Protein AF-A0A2E4NFS8-F1 (afdb_monomer_lite)

Foldseek 3Di:
DVVCVVVVLDDDDDPVRLVVVLVVQLVVCVVVVWDKDWDQPVCQPDVPAAFPDKDKDKDAQWDKDLPRQDCPDQDDPVGGGRDIDIDRHGMGITMITIHDPVCSSVRSVVD

Sequence (111 aa):
MREGESFGFFTIASKCERLASLDQILEDSRKNGSVLVFGYESLMRNVTMHKTGKRLGRVFRVHRCYCISSPIGRSMSEKLGLTLRLDQCGSVTGITLHLDRKSEEEELSIL

Secondary structure (DSSP, 8-state):
-HHHHHTTS-PPPPHHHHHHHHHHHHHHHHHHS--EEEE-SGGGT---S-EEEEEEEEEES-EEEEEEEESSSS-BTTBPEEEEEEESSSEEEEEEEEEPTTTHHHHHHT-

pLDDT: mean 70.51, std 11.93, range [43.66, 85.12]

Structure (mmCIF, N/CA/C/O backbone):
data_AF-A0A2E4NFS8-F1
#
_entry.id   AF-A0A2E4NFS8-F1
#
loop_
_atom_site.group_PDB
_atom_site.id
_atom_site.type_symbol
_atom_site.label_atom_id
_atom_site.label_alt_id
_atom_site.label_comp_id
_atom_site.label_asym_id
_atom_site.label_entity_id
_atom_site.label_seq_id
_atom_site.pdbx_PDB_ins_code
_atom_site.Cartn_x
_atom_site.Cartn_y
_atom_site.Cartn_z
_atom_site.occupancy
_atom_site.B_iso_or_equiv
_atom_site.auth_seq_id
_atom_site.auth_comp_id
_atom_site.auth_asym_id
_atom_site.auth_atom_id
_atom_site.pdbx_PDB_model_num
ATOM 1 N N . MET A 1 1 ? 20.946 1.914 -2.824 1.00 52.12 1 MET A N 1
ATOM 2 C CA . MET A 1 1 ? 19.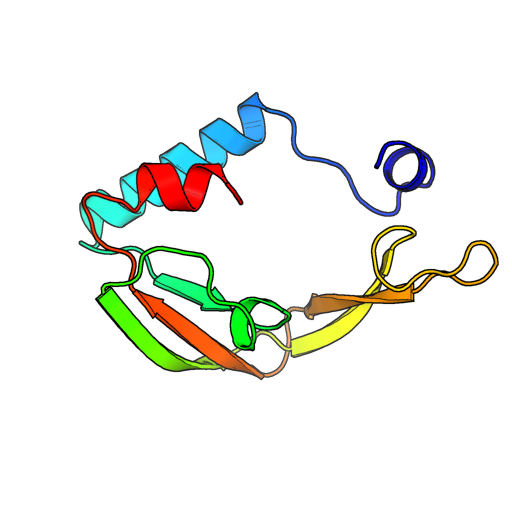923 2.988 -2.722 1.00 52.12 1 MET A CA 1
ATOM 3 C C . MET A 1 1 ? 20.373 4.273 -3.402 1.00 52.12 1 MET A C 1
ATOM 5 O O . MET A 1 1 ? 19.692 4.676 -4.329 1.00 52.12 1 MET A O 1
ATOM 9 N N . ARG A 1 2 ? 21.517 4.866 -3.025 1.00 51.59 2 ARG A N 1
ATOM 10 C CA . ARG A 1 2 ? 21.988 6.154 -3.581 1.00 51.59 2 ARG A CA 1
ATOM 11 C C . ARG A 1 2 ? 22.343 6.135 -5.077 1.00 51.59 2 ARG A C 1
ATOM 13 O O . ARG A 1 2 ? 22.119 7.122 -5.760 1.00 51.59 2 ARG A O 1
ATOM 20 N N . GLU A 1 3 ? 22.833 5.013 -5.603 1.00 48.66 3 GLU A N 1
ATOM 21 C CA . GLU A 1 3 ? 23.213 4.917 -7.024 1.00 48.66 3 GLU A CA 1
ATOM 22 C C . GLU A 1 3 ? 22.010 5.041 -7.970 1.00 48.66 3 GLU A C 1
ATOM 24 O O . GLU A 1 3 ? 22.097 5.737 -8.971 1.00 48.66 3 GLU A O 1
ATOM 29 N N . GLY A 1 4 ? 20.857 4.450 -7.634 1.00 53.81 4 GLY A N 1
ATOM 30 C CA . GLY A 1 4 ? 19.655 4.510 -8.481 1.00 53.81 4 GLY A CA 1
ATOM 31 C C . GLY A 1 4 ? 19.023 5.905 -8.590 1.00 53.81 4 GLY A C 1
ATOM 32 O O . GLY A 1 4 ? 18.472 6.236 -9.637 1.00 53.81 4 GLY A O 1
ATOM 33 N N . GLU A 1 5 ? 19.159 6.726 -7.545 1.00 55.88 5 GLU A N 1
ATOM 34 C CA . GLU A 1 5 ? 18.727 8.131 -7.544 1.00 55.88 5 GLU A CA 1
ATOM 35 C C . GLU A 1 5 ? 19.657 8.997 -8.405 1.00 55.88 5 GLU A C 1
ATOM 37 O O . GLU A 1 5 ? 19.191 9.811 -9.197 1.00 55.88 5 GLU A O 1
ATOM 42 N N . SER A 1 6 ? 20.972 8.747 -8.347 1.00 56.47 6 SER A N 1
ATOM 43 C CA . SER A 1 6 ? 21.956 9.446 -9.184 1.00 56.47 6 SER A CA 1
ATOM 44 C C . SER A 1 6 ? 21.769 9.191 -10.684 1.00 56.47 6 SER A C 1
ATOM 46 O O . SER A 1 6 ? 22.141 10.041 -11.489 1.00 56.47 6 SER A O 1
ATOM 48 N N . PHE A 1 7 ? 21.203 8.043 -11.069 1.00 59.12 7 PHE A N 1
ATOM 49 C CA . PHE A 1 7 ? 20.857 7.736 -12.462 1.00 59.12 7 PHE A CA 1
ATOM 50 C C . PHE A 1 7 ? 19.474 8.270 -12.885 1.00 59.12 7 PHE A C 1
ATOM 52 O O . PHE A 1 7 ? 19.073 8.073 -14.030 1.00 59.12 7 PHE A O 1
ATOM 59 N N . GLY A 1 8 ? 18.729 8.931 -11.989 1.00 60.97 8 GLY A N 1
ATOM 60 C CA . GLY A 1 8 ? 17.420 9.520 -12.292 1.00 60.97 8 GLY A CA 1
ATOM 61 C C . GLY A 1 8 ? 16.291 8.506 -12.518 1.00 60.97 8 GLY A C 1
ATOM 62 O O . GLY A 1 8 ? 15.244 8.866 -13.051 1.00 60.97 8 GLY A O 1
ATOM 63 N N . PHE A 1 9 ? 16.471 7.239 -12.129 1.00 59.47 9 PHE A N 1
ATOM 64 C CA . PHE A 1 9 ? 15.448 6.203 -12.326 1.00 59.47 9 PHE A CA 1
ATOM 65 C C . PHE A 1 9 ? 14.262 6.340 -11.366 1.00 59.47 9 PHE A C 1
ATOM 67 O O . PHE A 1 9 ? 13.148 5.919 -11.679 1.00 59.47 9 PHE A O 1
ATOM 74 N N . PHE A 1 10 ? 14.503 6.903 -10.185 1.00 62.03 10 PHE A N 1
ATOM 75 C CA . PHE A 1 10 ? 13.493 7.203 -9.181 1.00 62.03 10 PHE A CA 1
ATOM 76 C C . PHE A 1 10 ? 14.020 8.278 -8.230 1.00 62.03 10 PHE A C 1
ATOM 78 O O . PHE A 1 10 ? 15.227 8.397 -8.031 1.00 62.03 10 PHE A O 1
ATOM 85 N N . THR A 1 11 ? 13.105 9.008 -7.602 1.00 66.44 11 THR A N 1
ATOM 86 C CA . THR A 1 11 ? 13.418 9.927 -6.504 1.00 66.44 11 THR A CA 1
ATOM 87 C C . THR A 1 11 ? 13.007 9.269 -5.196 1.00 66.44 11 THR A C 1
ATOM 89 O O . THR A 1 11 ? 11.879 8.777 -5.085 1.00 66.44 11 THR A O 1
ATOM 92 N N . ILE A 1 12 ? 13.899 9.231 -4.205 1.00 72.25 12 ILE A N 1
ATOM 93 C CA . ILE A 1 12 ? 13.526 8.785 -2.864 1.00 72.25 12 ILE A CA 1
ATOM 94 C C . ILE A 1 12 ? 12.823 9.949 -2.168 1.00 72.25 12 ILE A C 1
ATOM 96 O O . ILE A 1 12 ? 13.394 11.024 -2.012 1.00 72.25 12 ILE A O 1
ATOM 100 N N . ALA A 1 13 ? 11.581 9.730 -1.735 1.00 76.56 13 ALA A N 1
ATOM 101 C CA . ALA A 1 13 ? 10.866 10.714 -0.931 1.00 76.56 13 ALA A CA 1
ATOM 102 C C . ALA A 1 13 ? 11.648 11.016 0.357 1.00 76.56 13 ALA A C 1
ATOM 104 O O . ALA A 1 13 ? 12.093 10.099 1.061 1.00 76.56 13 ALA A O 1
ATOM 105 N N . SER A 1 14 ? 11.793 12.300 0.676 1.00 82.56 14 SER A N 1
ATOM 106 C CA . SER A 1 14 ? 12.431 12.747 1.911 1.00 82.56 14 SER A CA 1
ATOM 107 C C . SER A 1 14 ? 11.659 12.264 3.142 1.00 82.56 14 SER A C 1
ATOM 109 O O . SER A 1 14 ? 10.476 11.922 3.078 1.00 82.56 14 SER A O 1
ATOM 111 N N . LYS A 1 15 ? 12.313 12.266 4.310 1.00 81.31 15 LYS A N 1
ATOM 112 C CA . LYS A 1 15 ? 11.656 11.893 5.574 1.00 81.31 15 LYS A CA 1
ATOM 113 C C . LYS A 1 15 ? 10.395 12.731 5.826 1.00 81.31 15 LYS A C 1
ATOM 115 O O . LYS A 1 15 ? 9.382 12.179 6.239 1.00 81.31 15 LYS A O 1
ATOM 120 N N . CYS A 1 16 ? 10.449 14.035 5.554 1.00 81.88 16 CYS A N 1
ATOM 121 C CA . CYS A 1 16 ? 9.309 14.931 5.739 1.00 81.88 16 CYS A CA 1
ATOM 122 C C . CYS A 1 16 ? 8.169 14.623 4.760 1.00 81.88 16 CYS A C 1
ATOM 124 O O . CYS A 1 16 ? 7.021 14.584 5.183 1.00 81.88 16 CYS A O 1
ATOM 126 N N . GLU A 1 17 ? 8.467 14.346 3.486 1.00 83.31 17 GLU A N 1
ATOM 127 C CA . GLU A 1 17 ? 7.444 13.955 2.501 1.00 83.31 17 GLU A CA 1
ATOM 128 C C . GLU A 1 17 ? 6.788 12.619 2.859 1.00 83.31 17 GLU A C 1
ATOM 130 O O . GLU A 1 17 ? 5.573 12.475 2.735 1.00 83.31 17 GLU A O 1
ATOM 135 N N . ARG A 1 18 ? 7.571 11.654 3.358 1.00 81.81 18 ARG A N 1
ATOM 136 C CA . ARG A 1 18 ? 7.042 10.369 3.838 1.00 81.81 18 ARG A CA 1
ATOM 137 C C . ARG A 1 18 ? 6.112 10.556 5.034 1.00 81.81 18 ARG A C 1
ATOM 139 O O . ARG A 1 18 ? 5.026 9.991 5.029 1.00 81.81 18 ARG A O 1
ATOM 146 N N . LEU A 1 19 ? 6.507 11.368 6.018 1.00 82.12 19 LEU A N 1
ATOM 147 C CA . LEU A 1 19 ? 5.668 11.675 7.182 1.00 82.12 19 LEU A CA 1
ATOM 148 C C . LEU A 1 19 ? 4.389 12.419 6.776 1.00 82.12 19 LEU A C 1
ATOM 150 O O . LEU A 1 19 ? 3.308 12.016 7.176 1.00 82.12 19 LEU A O 1
ATOM 154 N N . ALA A 1 20 ? 4.483 13.420 5.898 1.00 84.56 20 ALA A N 1
ATOM 155 C CA . ALA A 1 20 ? 3.308 14.141 5.407 1.00 84.56 20 ALA A CA 1
ATOM 156 C C . ALA A 1 20 ? 2.350 13.245 4.602 1.00 84.56 20 ALA A C 1
ATOM 158 O O . ALA A 1 20 ? 1.133 13.427 4.659 1.00 84.56 20 ALA A O 1
ATOM 159 N N . SER A 1 21 ? 2.878 12.281 3.841 1.00 84.25 21 SER A N 1
ATOM 160 C CA . SER A 1 21 ? 2.056 11.269 3.172 1.00 84.25 21 SER A CA 1
ATOM 161 C C . SER A 1 21 ? 1.414 10.310 4.175 1.00 84.25 21 SER A C 1
ATOM 163 O O . SER A 1 21 ? 0.263 9.929 3.980 1.00 84.25 21 SER A O 1
ATOM 165 N N . LEU A 1 22 ? 2.140 9.910 5.223 1.00 84.44 22 LEU A N 1
ATOM 166 C CA . LEU A 1 22 ? 1.628 9.048 6.286 1.00 84.44 22 LEU A CA 1
ATOM 167 C C . LEU A 1 22 ? 0.467 9.729 7.021 1.00 84.44 22 LEU A C 1
ATOM 169 O O . LEU A 1 22 ? -0.603 9.139 7.132 1.00 84.44 22 LEU A O 1
ATOM 173 N N . ASP A 1 23 ? 0.648 10.984 7.439 1.00 84.50 23 ASP A N 1
ATOM 174 C CA . ASP A 1 23 ? -0.387 11.781 8.106 1.00 84.50 23 ASP A CA 1
ATOM 175 C C . ASP A 1 23 ? -1.656 11.893 7.253 1.00 84.50 23 ASP A C 1
ATOM 177 O O . ASP A 1 23 ? -2.758 11.693 7.758 1.00 84.50 23 ASP A O 1
ATOM 181 N N . GLN A 1 24 ? -1.526 12.133 5.943 1.00 85.12 24 GLN A N 1
ATOM 182 C CA . GLN A 1 24 ? -2.681 12.174 5.036 1.00 85.12 24 GLN A CA 1
ATOM 183 C C . GLN A 1 24 ? -3.442 10.843 4.995 1.00 85.12 24 GLN A C 1
ATOM 185 O O . GLN A 1 24 ? -4.671 10.834 5.069 1.00 85.12 24 GLN A O 1
ATOM 190 N N . ILE A 1 25 ? -2.726 9.717 4.917 1.00 84.00 25 ILE A N 1
ATOM 191 C CA . ILE A 1 25 ? -3.340 8.381 4.900 1.00 84.00 25 ILE A CA 1
ATOM 192 C C . ILE A 1 25 ? -4.061 8.103 6.228 1.00 84.00 25 ILE A C 1
ATOM 194 O O . ILE A 1 25 ? -5.168 7.559 6.224 1.00 84.00 25 ILE A O 1
ATOM 198 N N . LEU A 1 26 ? -3.467 8.496 7.357 1.00 82.06 26 LEU A N 1
ATOM 199 C CA . LEU A 1 26 ? -4.051 8.317 8.688 1.00 82.06 26 LEU A CA 1
ATOM 200 C C . LEU A 1 26 ? -5.272 9.212 8.914 1.00 82.06 26 LEU A C 1
ATOM 202 O O . LEU A 1 26 ? -6.274 8.755 9.463 1.00 82.06 26 LEU A O 1
ATOM 206 N N . GLU A 1 27 ? -5.238 10.461 8.459 1.00 84.88 27 GLU A N 1
ATOM 207 C CA . GLU A 1 27 ? -6.389 11.367 8.515 1.00 84.88 27 GLU A CA 1
ATOM 208 C C . GLU A 1 27 ? -7.570 10.839 7.690 1.00 84.88 27 GLU A C 1
ATOM 210 O O . GLU A 1 27 ? -8.715 10.843 8.154 1.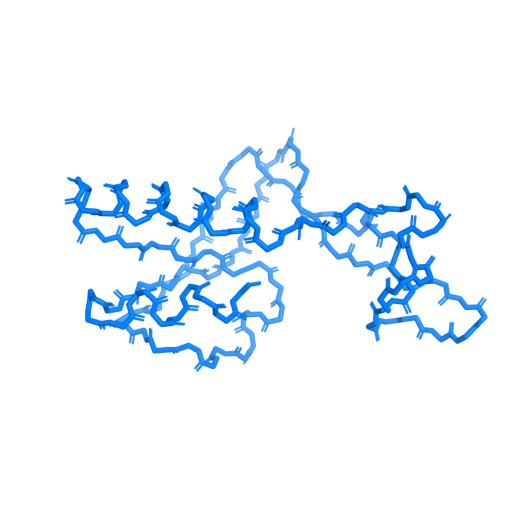00 84.88 27 GLU A O 1
ATOM 215 N N . ASP A 1 28 ? -7.307 10.311 6.495 1.00 82.75 28 ASP A N 1
ATOM 216 C CA . ASP A 1 28 ? -8.342 9.688 5.671 1.00 82.75 28 ASP A CA 1
ATOM 217 C C . ASP A 1 28 ? -8.855 8.375 6.279 1.00 82.75 28 ASP A C 1
ATOM 219 O O . ASP A 1 28 ? -10.058 8.096 6.222 1.00 82.75 28 ASP A O 1
ATOM 223 N N . SER A 1 29 ? -7.987 7.599 6.936 1.00 81.44 29 SER A N 1
ATOM 224 C CA . SER A 1 29 ? -8.394 6.428 7.722 1.00 81.44 29 SER A CA 1
ATOM 225 C C . SER A 1 29 ? -9.323 6.809 8.869 1.00 81.44 29 SER A C 1
ATOM 227 O O . SER A 1 29 ? -10.375 6.195 9.045 1.00 81.44 29 SER A O 1
ATOM 229 N N . ARG A 1 30 ? -9.002 7.866 9.627 1.00 78.88 30 ARG A N 1
ATOM 230 C CA . ARG A 1 30 ? -9.835 8.342 10.744 1.00 78.88 30 ARG A CA 1
ATOM 231 C C . ARG A 1 30 ? -11.243 8.716 10.282 1.00 78.88 30 ARG A C 1
ATOM 233 O O . ARG A 1 30 ? -12.195 8.444 11.016 1.00 78.88 30 ARG A O 1
ATOM 240 N N . LYS A 1 31 ? -11.380 9.271 9.072 1.00 79.31 31 LYS A N 1
ATOM 241 C CA . LYS A 1 31 ? -12.670 9.621 8.449 1.00 79.31 31 LYS A CA 1
ATOM 242 C C . LYS A 1 31 ? -13.436 8.403 7.924 1.00 79.31 31 LYS A C 1
ATOM 244 O O . LYS A 1 31 ? -14.644 8.323 8.121 1.00 79.31 31 LYS A O 1
ATOM 249 N N . ASN A 1 32 ? -12.749 7.462 7.274 1.00 76.31 32 ASN A N 1
ATOM 250 C CA . ASN A 1 32 ? -13.372 6.320 6.586 1.00 76.31 32 ASN A CA 1
ATOM 251 C C . ASN A 1 32 ? -13.433 5.033 7.433 1.00 76.31 32 ASN A C 1
ATOM 253 O O . ASN A 1 32 ? -14.053 4.048 7.036 1.00 76.31 32 ASN A O 1
ATOM 257 N N . GLY A 1 33 ? -12.800 5.034 8.606 1.00 75.00 33 GLY A N 1
ATOM 258 C CA . GLY A 1 33 ? -12.860 3.989 9.625 1.00 75.00 33 GLY A CA 1
ATOM 259 C C . GLY A 1 33 ? -11.860 2.838 9.480 1.00 75.00 33 GLY A C 1
ATOM 260 O O . GLY A 1 33 ? -11.796 2.018 10.396 1.00 75.00 33 GLY A O 1
ATOM 261 N N . SER A 1 34 ? -11.096 2.739 8.382 1.00 76.31 34 SER A N 1
ATOM 262 C CA . SER A 1 34 ? -10.081 1.683 8.207 1.00 76.31 34 SER A CA 1
ATOM 263 C C . SER A 1 34 ? -9.075 1.959 7.081 1.00 76.31 34 SER A C 1
ATOM 265 O O . SER A 1 34 ? -9.439 2.540 6.057 1.00 76.31 34 SER A O 1
ATOM 267 N N . VAL A 1 35 ? -7.848 1.438 7.228 1.00 80.88 35 VAL A N 1
ATOM 268 C CA . VAL A 1 35 ? -6.833 1.363 6.160 1.00 80.88 35 VAL A CA 1
ATOM 269 C C . VAL A 1 35 ? -6.850 -0.001 5.481 1.00 80.88 35 VAL A C 1
ATOM 271 O O . VAL A 1 35 ? -6.821 -1.056 6.125 1.00 80.88 35 VAL A O 1
ATOM 274 N N . LEU A 1 36 ? -6.820 0.037 4.149 1.00 80.69 36 LEU A N 1
ATOM 275 C CA . LEU A 1 36 ? -6.656 -1.127 3.291 1.00 80.69 36 LEU A CA 1
ATOM 276 C C . LEU A 1 36 ? -5.333 -1.030 2.538 1.00 80.69 36 LEU A C 1
ATOM 278 O O . LEU A 1 36 ? -5.129 -0.114 1.744 1.00 80.69 36 LEU A O 1
ATOM 282 N N . VAL A 1 37 ? -4.459 -2.013 2.736 1.00 83.00 37 VAL A N 1
ATOM 283 C CA . VAL A 1 37 ? -3.202 -2.124 1.989 1.00 83.00 37 VAL A CA 1
ATOM 284 C C . VAL A 1 37 ? -3.388 -3.115 0.852 1.00 83.00 37 VAL A C 1
ATOM 286 O O . VAL A 1 37 ? -3.727 -4.280 1.072 1.00 83.00 37 VAL A O 1
ATOM 289 N N . PHE A 1 38 ? -3.149 -2.667 -0.379 1.00 82.00 38 PHE A N 1
ATOM 290 C CA . PHE A 1 38 ? -3.198 -3.532 -1.551 1.00 82.00 38 PHE A CA 1
ATOM 291 C C . PHE A 1 38 ? -1.799 -4.038 -1.922 1.00 82.00 38 PHE A C 1
ATOM 293 O O . PHE A 1 38 ? -0.941 -3.291 -2.391 1.00 82.00 38 PHE A O 1
ATOM 300 N N . GLY A 1 39 ? -1.572 -5.334 -1.729 1.00 80.44 39 GLY A N 1
ATOM 301 C CA . GLY A 1 39 ? -0.343 -6.018 -2.109 1.00 80.44 39 GLY A CA 1
ATOM 302 C C . GLY A 1 39 ? -0.448 -6.621 -3.508 1.00 80.44 39 GLY A C 1
ATOM 303 O O . GLY A 1 39 ? -1.229 -7.549 -3.726 1.00 80.44 39 GLY A O 1
ATOM 304 N N . TYR A 1 40 ? 0.382 -6.141 -4.438 1.00 74.19 40 TYR A N 1
ATOM 305 C CA . TYR A 1 40 ? 0.422 -6.606 -5.834 1.00 74.19 40 TYR A CA 1
ATOM 306 C C . TYR A 1 40 ? 1.686 -7.409 -6.204 1.00 74.19 40 TYR A C 1
ATOM 308 O O . TYR A 1 40 ? 1.790 -7.880 -7.332 1.00 74.19 40 TYR A O 1
ATOM 316 N N . GLU A 1 41 ? 2.611 -7.607 -5.254 1.00 68.25 41 GLU A N 1
ATOM 317 C CA . GLU A 1 41 ? 3.948 -8.192 -5.475 1.00 68.25 41 GLU A CA 1
ATOM 318 C C . GLU A 1 41 ? 4.381 -9.142 -4.333 1.00 68.25 41 GLU A C 1
ATOM 320 O O . GLU A 1 41 ? 3.669 -10.086 -3.988 1.00 68.25 41 GLU A O 1
ATOM 325 N N . SER A 1 42 ? 5.552 -8.915 -3.725 1.00 63.00 42 SER A N 1
ATOM 326 C CA . SER A 1 42 ? 6.130 -9.674 -2.607 1.00 63.00 42 SER A CA 1
ATOM 327 C C . SER A 1 42 ? 5.184 -9.777 -1.411 1.00 63.00 42 SER A C 1
ATOM 329 O O . SER A 1 42 ? 5.109 -10.836 -0.784 1.00 63.00 42 SER A O 1
ATOM 331 N N . LEU A 1 43 ? 4.393 -8.727 -1.176 1.00 61.78 43 LEU A N 1
ATOM 332 C CA . LEU A 1 43 ? 3.326 -8.686 -0.176 1.00 61.78 43 LEU A CA 1
ATOM 333 C C . LEU A 1 43 ? 2.300 -9.814 -0.350 1.00 61.78 43 LEU A C 1
ATOM 335 O O . LEU A 1 43 ? 1.724 -10.254 0.636 1.00 61.78 43 LEU A O 1
ATOM 339 N N . MET A 1 44 ? 2.099 -10.359 -1.558 1.00 64.31 44 MET A N 1
ATOM 340 C CA . MET A 1 44 ? 1.217 -11.519 -1.736 1.00 64.31 44 MET A CA 1
ATOM 341 C C . MET A 1 44 ? 1.734 -12.778 -1.024 1.00 64.31 44 MET A C 1
ATOM 343 O O . MET A 1 44 ? 0.925 -13.581 -0.544 1.00 64.31 44 MET A O 1
ATOM 347 N N . ARG A 1 45 ? 3.065 -12.949 -0.971 1.00 57.56 45 ARG A N 1
ATOM 348 C CA . ARG A 1 45 ? 3.747 -14.140 -0.439 1.00 57.56 45 ARG A CA 1
ATOM 349 C C . ARG A 1 45 ? 4.235 -13.979 0.997 1.00 57.56 45 ARG A C 1
ATOM 351 O O . ARG A 1 45 ? 4.146 -14.947 1.741 1.00 57.56 45 ARG A O 1
ATOM 358 N N . ASN A 1 46 ? 4.716 -12.802 1.391 1.00 59.62 46 ASN A N 1
ATOM 359 C CA . ASN A 1 46 ? 5.237 -12.575 2.737 1.00 59.62 46 ASN A CA 1
ATOM 360 C C . ASN A 1 46 ? 4.521 -11.395 3.400 1.00 59.62 46 ASN A C 1
ATOM 362 O O . ASN A 1 46 ? 4.930 -10.243 3.268 1.00 59.62 46 ASN A O 1
ATOM 366 N N . VAL A 1 47 ? 3.405 -11.691 4.068 1.00 64.44 47 VAL A N 1
ATOM 367 C CA . VAL A 1 47 ? 2.633 -10.686 4.804 1.00 64.44 47 VAL A CA 1
ATOM 368 C C . VAL A 1 47 ? 3.202 -10.571 6.216 1.00 64.44 47 VAL A C 1
ATOM 370 O O . VAL A 1 47 ? 2.694 -11.218 7.135 1.00 64.44 47 VAL A O 1
A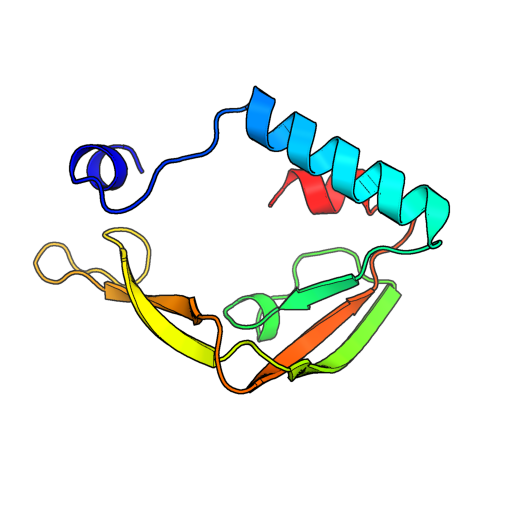TOM 373 N N . THR A 1 48 ? 4.236 -9.750 6.383 1.00 67.19 48 THR A N 1
ATOM 374 C CA . THR A 1 48 ? 4.868 -9.493 7.691 1.00 67.19 48 THR A CA 1
ATOM 375 C C . THR A 1 48 ? 4.051 -8.544 8.571 1.00 67.19 48 THR A C 1
ATOM 377 O O . THR A 1 48 ? 4.2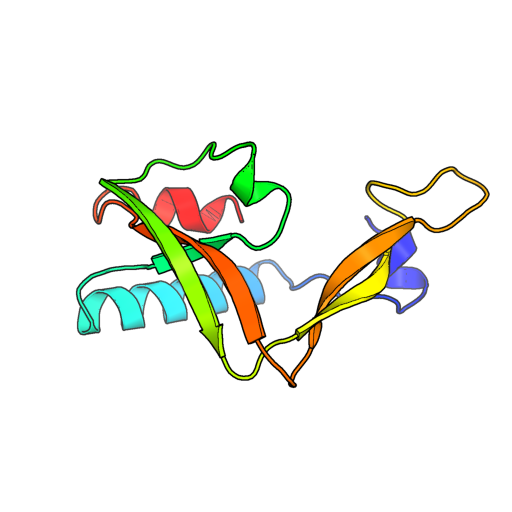63 -8.504 9.772 1.00 67.19 48 THR A O 1
ATOM 380 N N . MET A 1 49 ? 3.083 -7.834 7.989 1.00 72.31 49 MET A N 1
ATOM 381 C CA . MET A 1 49 ? 2.286 -6.834 8.700 1.00 72.31 49 MET A CA 1
ATOM 382 C C . MET A 1 49 ? 1.246 -7.463 9.633 1.00 72.31 49 MET A C 1
ATOM 384 O O . MET A 1 49 ? 0.737 -8.559 9.345 1.00 72.31 49 MET A O 1
ATOM 388 N N . HIS A 1 50 ? 0.875 -6.766 10.706 1.00 75.12 50 HIS A N 1
ATOM 389 C CA . HIS A 1 50 ? -0.304 -7.080 11.509 1.00 75.12 50 HIS A CA 1
ATOM 390 C C . HIS A 1 50 ? -1.596 -6.708 10.759 1.00 75.12 50 HIS A C 1
ATOM 392 O O . HIS A 1 50 ? -1.822 -5.572 10.357 1.00 75.12 50 HIS A O 1
ATOM 398 N N . LYS A 1 51 ? -2.459 -7.708 10.537 1.00 76.19 51 LYS A N 1
ATOM 399 C CA . LYS A 1 51 ? -3.686 -7.614 9.732 1.00 76.19 51 LYS A CA 1
ATOM 400 C C . LYS A 1 51 ? -4.847 -8.291 10.440 1.00 76.19 51 LYS A C 1
ATOM 402 O O . LYS A 1 51 ? -4.691 -9.392 10.962 1.00 76.19 51 LYS A O 1
ATOM 407 N N . THR A 1 52 ? -6.015 -7.663 10.381 1.00 81.25 52 THR A N 1
ATOM 408 C CA . THR A 1 52 ? -7.293 -8.207 10.869 1.00 81.25 52 THR A CA 1
ATOM 409 C C . THR A 1 52 ? -7.964 -9.104 9.834 1.00 81.25 52 THR A C 1
ATOM 411 O O . THR A 1 52 ? -8.788 -9.951 10.171 1.00 81.25 52 THR A O 1
ATOM 414 N N . GLY A 1 53 ? -7.590 -8.965 8.559 1.00 79.06 53 GLY A N 1
ATOM 415 C CA . GLY A 1 53 ? -8.128 -9.783 7.481 1.00 79.06 53 GLY A CA 1
ATOM 416 C C . GLY A 1 53 ? -7.301 -9.713 6.204 1.00 79.06 53 GLY A C 1
ATOM 417 O O . GLY A 1 53 ? -6.617 -8.728 5.926 1.00 79.06 53 GLY A O 1
ATOM 418 N N . LYS A 1 54 ? -7.389 -10.776 5.404 1.00 83.06 54 LYS A N 1
ATOM 419 C CA . LYS A 1 54 ? -6.803 -10.871 4.064 1.00 83.06 54 LYS A CA 1
ATOM 420 C C . LYS A 1 54 ? -7.890 -11.301 3.090 1.00 83.06 54 LYS A C 1
ATOM 422 O O . LYS A 1 54 ? -8.544 -12.318 3.311 1.00 83.06 54 LYS A O 1
ATOM 427 N N . ARG A 1 55 ? -8.068 -10.551 2.005 1.00 82.94 55 ARG A N 1
ATOM 428 C CA . ARG A 1 55 ? -9.009 -10.887 0.928 1.00 82.94 55 ARG A CA 1
ATOM 429 C C . ARG A 1 55 ? -8.320 -10.818 -0.423 1.00 82.94 55 ARG A C 1
ATOM 431 O O . ARG A 1 55 ? -7.396 -10.032 -0.610 1.00 82.94 55 ARG A O 1
ATOM 438 N N . LEU A 1 56 ? -8.765 -11.646 -1.363 1.00 82.88 56 LEU A N 1
ATOM 439 C CA . LEU A 1 56 ? -8.391 -11.473 -2.761 1.00 82.88 56 LEU A CA 1
ATOM 440 C C . LEU A 1 56 ? -9.158 -10.261 -3.303 1.00 82.88 56 LEU A C 1
ATOM 442 O O . LEU A 1 56 ? -10.372 -10.174 -3.128 1.00 82.88 56 LEU A O 1
ATOM 446 N N . GLY A 1 57 ? -8.447 -9.326 -3.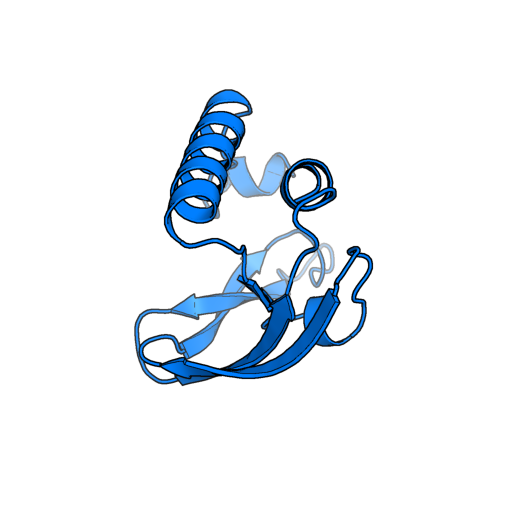923 1.00 79.94 57 GLY A N 1
ATOM 447 C CA . GLY A 1 57 ? -9.008 -8.081 -4.432 1.00 79.94 57 GLY A CA 1
ATOM 448 C C . GLY A 1 57 ? -8.545 -7.812 -5.855 1.00 79.94 57 GLY A C 1
ATOM 449 O O . GLY A 1 57 ? -7.456 -8.222 -6.258 1.00 79.94 57 GLY A O 1
ATOM 450 N N . ARG A 1 58 ? -9.372 -7.110 -6.628 1.00 80.62 58 ARG A N 1
ATOM 451 C CA . ARG A 1 58 ? -9.002 -6.610 -7.953 1.00 80.62 58 ARG A CA 1
ATOM 452 C C . ARG A 1 58 ? -9.130 -5.097 -7.955 1.00 80.62 58 ARG A C 1
ATOM 454 O O . ARG A 1 58 ? -10.202 -4.579 -7.656 1.00 80.62 58 ARG A O 1
ATOM 461 N N . VAL A 1 59 ? -8.047 -4.409 -8.297 1.00 79.75 59 VAL A N 1
ATOM 462 C CA . VAL A 1 59 ? -8.051 -2.956 -8.484 1.00 79.75 59 VAL A CA 1
ATOM 463 C C . VAL A 1 59 ? -8.159 -2.683 -9.979 1.00 79.75 59 VAL A C 1
ATOM 465 O O . VAL A 1 59 ? -7.412 -3.241 -10.788 1.00 79.75 59 VAL A O 1
ATOM 468 N N . PHE A 1 60 ? -9.141 -1.868 -10.351 1.00 75.69 60 PHE A N 1
ATOM 469 C CA . PHE A 1 60 ? -9.393 -1.465 -11.731 1.00 75.69 60 PHE A CA 1
ATOM 470 C C . PHE A 1 60 ? -8.685 -0.144 -12.042 1.00 75.69 60 PHE A C 1
ATOM 472 O O . PHE A 1 60 ? -8.414 0.641 -11.137 1.00 75.69 60 PHE A O 1
ATOM 479 N N . ARG A 1 61 ? -8.421 0.104 -13.331 1.00 74.12 61 ARG A N 1
ATOM 480 C CA . ARG A 1 61 ? -7.674 1.262 -13.861 1.00 74.12 61 ARG A CA 1
ATOM 481 C C . ARG A 1 61 ? -6.179 1.266 -13.517 1.00 74.12 61 ARG A C 1
ATOM 483 O O . ARG A 1 61 ? -5.533 2.302 -13.639 1.00 74.12 61 ARG A O 1
ATOM 490 N N . VAL A 1 62 ? -5.639 0.113 -13.121 1.00 68.25 62 VAL A N 1
ATOM 491 C CA . VAL A 1 62 ? -4.209 -0.086 -12.853 1.00 68.25 62 VAL A CA 1
ATOM 492 C C . VAL A 1 62 ? -3.713 -1.392 -13.481 1.00 68.25 62 VAL A C 1
ATOM 494 O O . VAL A 1 62 ? -4.348 -2.436 -13.335 1.00 68.25 62 VAL A O 1
ATOM 497 N N . HIS A 1 63 ? -2.591 -1.351 -14.195 1.00 70.06 63 HIS A N 1
ATOM 498 C CA . HIS A 1 63 ? -2.040 -2.473 -14.950 1.00 70.06 63 HIS A CA 1
ATOM 499 C C . HIS A 1 63 ? -0.678 -2.800 -14.379 1.00 70.06 63 HIS A C 1
ATOM 501 O O . HIS A 1 63 ? 0.138 -1.924 -14.097 1.00 70.06 63 HIS A O 1
ATOM 507 N N . ARG A 1 64 ? -0.434 -4.092 -14.209 1.00 66.12 64 ARG A N 1
ATOM 508 C CA . ARG A 1 64 ? 0.806 -4.592 -13.652 1.00 66.12 64 ARG A CA 1
ATOM 509 C C . ARG A 1 64 ? 1.835 -4.731 -14.766 1.00 66.12 64 ARG A C 1
ATOM 511 O O . ARG A 1 64 ? 1.697 -5.615 -15.607 1.00 66.12 64 ARG A O 1
ATOM 518 N N . CYS A 1 65 ? 2.873 -3.902 -14.750 1.00 61.34 65 CYS A N 1
ATOM 519 C CA . CYS A 1 65 ? 3.939 -3.969 -15.743 1.00 61.34 65 CYS A CA 1
ATOM 520 C C . CYS A 1 65 ? 5.333 -4.009 -15.105 1.00 61.34 65 CYS A C 1
ATOM 522 O O . CYS A 1 65 ? 5.593 -3.387 -14.077 1.00 61.34 65 CYS A O 1
ATOM 524 N N . TYR A 1 66 ? 6.241 -4.761 -15.726 1.00 56.84 66 TYR A N 1
ATOM 525 C CA . TYR A 1 66 ? 7.662 -4.810 -15.382 1.00 56.84 66 TYR A CA 1
ATOM 526 C C . TYR A 1 66 ? 8.372 -3.592 -15.990 1.00 56.84 66 TYR A C 1
ATOM 528 O O . TYR A 1 66 ? 9.080 -3.716 -16.984 1.00 56.84 66 TYR A O 1
ATOM 536 N N . CYS A 1 67 ? 8.105 -2.407 -15.444 1.00 55.56 67 CYS A N 1
ATOM 537 C CA . CYS A 1 67 ? 8.482 -1.137 -16.074 1.00 55.56 67 CYS A CA 1
ATOM 538 C C . CYS A 1 67 ? 9.545 -0.341 -15.307 1.00 55.56 67 CYS A C 1
ATOM 540 O O . CYS A 1 67 ? 10.054 0.642 -15.837 1.00 55.56 67 CYS A O 1
ATOM 542 N N . ILE A 1 6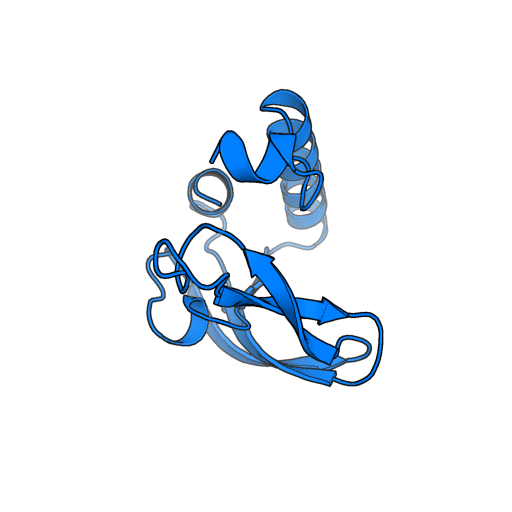8 ? 9.879 -0.717 -14.067 1.00 53.91 68 ILE A N 1
ATOM 543 C CA . ILE A 1 68 ? 10.927 -0.030 -13.305 1.00 53.91 68 ILE A CA 1
ATOM 544 C C . ILE A 1 68 ? 12.216 -0.820 -13.456 1.00 53.91 68 ILE A C 1
ATOM 546 O O . ILE A 1 68 ? 12.337 -1.922 -12.935 1.00 53.91 68 ILE A O 1
ATOM 550 N N . SER A 1 69 ? 13.198 -0.244 -14.135 1.00 52.06 69 SER A N 1
ATOM 551 C CA . SER A 1 69 ? 14.571 -0.729 -14.063 1.00 52.06 69 SER A CA 1
ATOM 552 C C . SER A 1 69 ? 15.139 -0.345 -12.696 1.00 52.06 69 SER A C 1
ATOM 554 O O . SER A 1 69 ? 15.354 0.834 -12.423 1.00 52.06 69 SER A O 1
ATOM 556 N N . SER A 1 70 ? 15.304 -1.318 -11.798 1.00 52.03 70 SER A N 1
ATOM 557 C CA . SER A 1 70 ? 15.852 -1.084 -10.461 1.00 52.03 70 SER A CA 1
ATOM 558 C C . SER A 1 70 ? 17.213 -1.768 -10.338 1.00 52.03 70 SER A C 1
ATOM 560 O O . SER A 1 70 ? 17.304 -2.974 -10.578 1.00 52.03 70 SER A O 1
ATOM 562 N N . PRO A 1 71 ? 18.269 -1.056 -9.898 1.00 53.38 71 PRO A N 1
ATOM 563 C CA . PRO A 1 71 ? 19.527 -1.681 -9.497 1.00 53.38 71 PRO A CA 1
ATOM 564 C C . PRO A 1 71 ? 19.413 -2.407 -8.146 1.00 53.38 71 PRO A C 1
ATOM 566 O O . PRO A 1 71 ? 20.369 -3.043 -7.709 1.00 53.38 71 PRO A O 1
ATOM 569 N N . ILE A 1 72 ? 18.243 -2.383 -7.498 1.00 52.53 72 ILE A N 1
ATOM 570 C CA . ILE A 1 72 ? 17.980 -3.006 -6.197 1.00 52.53 72 ILE A CA 1
ATOM 571 C C . ILE A 1 72 ? 16.962 -4.144 -6.362 1.00 52.53 72 ILE A C 1
ATOM 573 O O . ILE A 1 72 ? 15.867 -3.927 -6.888 1.00 52.53 72 ILE A O 1
ATOM 577 N N . GLY A 1 73 ? 17.301 -5.338 -5.863 1.00 55.91 73 GLY A N 1
ATOM 578 C CA . GLY A 1 73 ? 16.404 -6.495 -5.772 1.00 55.91 73 GLY A CA 1
ATOM 579 C C . GLY A 1 73 ? 16.737 -7.618 -6.755 1.00 55.91 73 GLY A C 1
ATOM 580 O O . GLY A 1 73 ? 17.357 -8.603 -6.370 1.00 55.91 73 GLY A O 1
ATOM 581 N N . ARG A 1 74 ? 16.280 -7.505 -8.010 1.00 51.47 74 ARG A N 1
ATOM 582 C CA . ARG A 1 74 ? 16.427 -8.554 -9.051 1.00 51.47 74 ARG A CA 1
ATOM 583 C C . ARG A 1 74 ? 17.575 -8.319 -10.032 1.00 51.47 74 ARG A C 1
ATOM 585 O O . ARG A 1 74 ? 17.672 -8.993 -11.053 1.00 51.47 74 ARG A O 1
ATOM 592 N N . SER A 1 75 ? 18.400 -7.333 -9.747 1.00 44.47 75 SER A N 1
ATOM 593 C CA . SER A 1 75 ? 19.556 -6.934 -10.534 1.00 44.47 75 SER A CA 1
ATOM 594 C C . SER A 1 75 ? 20.775 -7.746 -10.117 1.00 44.47 75 SER A C 1
ATOM 596 O O . SER A 1 75 ? 21.116 -7.828 -8.939 1.00 44.47 75 SER A O 1
ATOM 598 N N . MET A 1 76 ? 21.448 -8.325 -11.103 1.00 43.66 76 MET A N 1
ATOM 599 C CA . MET A 1 76 ? 22.839 -8.753 -10.970 1.00 43.66 76 MET A CA 1
ATOM 600 C C . MET A 1 76 ? 23.710 -7.573 -11.426 1.00 43.66 76 MET A C 1
ATOM 602 O O . MET A 1 76 ? 23.238 -6.766 -12.224 1.00 43.66 76 MET A O 1
ATOM 606 N N . SER A 1 77 ? 24.949 -7.447 -10.938 1.00 52.09 77 SER A N 1
ATOM 607 C CA . SER A 1 77 ? 25.809 -6.259 -11.143 1.00 52.09 77 SER A CA 1
ATOM 608 C C . SER A 1 77 ? 25.992 -5.817 -12.611 1.00 52.09 77 SER A C 1
ATOM 610 O O . SER A 1 77 ? 26.408 -4.690 -12.853 1.00 52.09 77 SER A O 1
ATOM 612 N N . GLU A 1 78 ? 25.650 -6.673 -13.581 1.00 48.28 78 GLU A N 1
ATOM 613 C CA . GLU A 1 78 ? 25.744 -6.424 -15.025 1.00 48.28 78 GLU A CA 1
ATOM 614 C C . GLU A 1 78 ? 24.382 -6.334 -15.755 1.00 48.28 78 GLU A C 1
ATOM 616 O O . GLU A 1 78 ? 24.343 -6.015 -16.942 1.00 48.28 78 GLU A O 1
ATOM 621 N N . LYS A 1 79 ? 23.245 -6.604 -15.090 1.00 49.38 79 LYS A N 1
ATOM 622 C CA . LYS A 1 79 ? 21.895 -6.529 -15.690 1.00 49.38 79 LYS A CA 1
ATOM 623 C C . LYS A 1 79 ? 20.874 -5.974 -14.700 1.00 49.38 79 LYS A C 1
ATOM 625 O O . LYS A 1 79 ? 20.569 -6.606 -13.687 1.00 49.38 79 LYS A O 1
ATOM 630 N N . LEU A 1 80 ? 20.311 -4.812 -15.031 1.00 52.69 80 LEU A N 1
ATOM 631 C CA . LEU A 1 80 ? 19.237 -4.190 -14.260 1.00 52.69 80 LEU A CA 1
ATOM 632 C C . LEU A 1 80 ? 18.010 -5.112 -14.233 1.00 52.69 80 LEU A C 1
ATOM 634 O O . LEU A 1 80 ? 17.529 -5.569 -15.271 1.00 52.69 80 LEU A O 1
ATOM 638 N N . GLY A 1 81 ? 17.518 -5.406 -13.031 1.00 53.66 81 GLY A N 1
ATOM 639 C CA . GLY A 1 81 ? 16.315 -6.201 -12.847 1.00 53.66 81 GLY A CA 1
ATOM 640 C C . GLY A 1 81 ? 15.084 -5.338 -13.092 1.00 53.66 81 GLY A C 1
ATOM 641 O O . GLY A 1 81 ? 15.025 -4.191 -12.647 1.00 53.66 81 GLY A O 1
ATOM 642 N N . LEU A 1 82 ? 14.079 -5.890 -13.771 1.00 54.97 82 LEU A N 1
ATOM 643 C CA . LEU A 1 82 ? 12.786 -5.226 -13.883 1.00 54.97 82 LEU A CA 1
ATOM 644 C C . LEU A 1 82 ? 11.974 -5.461 -12.605 1.00 54.97 82 LEU A C 1
ATOM 646 O O . LEU A 1 82 ? 11.663 -6.599 -12.238 1.00 54.97 82 LEU A O 1
ATOM 650 N N . THR A 1 83 ? 11.614 -4.368 -11.949 1.00 55.34 83 THR A N 1
ATOM 651 C CA . THR A 1 83 ? 10.673 -4.301 -10.838 1.00 55.34 83 THR A CA 1
ATOM 652 C C . THR A 1 83 ? 9.297 -3.908 -11.359 1.00 55.34 83 THR A C 1
ATOM 654 O O . THR A 1 83 ? 9.134 -3.145 -12.317 1.00 55.34 83 THR A O 1
ATOM 657 N N . LEU A 1 84 ? 8.288 -4.479 -10.719 1.00 59.38 84 LEU A N 1
ATOM 658 C CA . LEU A 1 84 ? 6.894 -4.292 -11.058 1.00 59.38 84 LEU A CA 1
ATOM 659 C C . LEU A 1 84 ? 6.354 -2.956 -10.557 1.00 59.38 84 LEU A C 1
ATOM 661 O O . LEU A 1 84 ? 6.606 -2.548 -9.426 1.00 59.38 84 LEU A O 1
ATOM 665 N N . ARG A 1 85 ? 5.587 -2.293 -11.422 1.00 66.12 85 ARG A N 1
ATOM 666 C CA . ARG A 1 85 ? 4.881 -1.039 -11.159 1.00 66.12 85 ARG A CA 1
ATOM 667 C C . ARG A 1 85 ? 3.421 -1.183 -11.570 1.00 66.12 85 ARG A C 1
ATOM 669 O O . ARG A 1 85 ? 3.087 -1.966 -12.463 1.00 66.12 85 ARG A O 1
ATOM 676 N N . LEU A 1 86 ? 2.568 -0.402 -10.918 1.00 65.56 86 LEU A N 1
ATOM 677 C CA . LEU A 1 86 ? 1.204 -0.150 -11.361 1.00 65.56 86 LEU A CA 1
ATOM 678 C C . LEU A 1 86 ? 1.199 1.053 -12.310 1.00 65.56 86 LEU A C 1
ATOM 680 O O . LEU A 1 86 ? 1.602 2.151 -11.922 1.00 65.56 86 LEU A O 1
ATOM 684 N N . ASP A 1 87 ? 0.769 0.828 -13.545 1.00 66.75 87 ASP A N 1
ATOM 685 C CA . ASP A 1 87 ? 0.580 1.863 -14.562 1.00 66.75 87 ASP A CA 1
ATOM 686 C C . ASP A 1 87 ? -0.914 2.149 -14.782 1.00 66.75 87 ASP A C 1
ATOM 688 O O . ASP A 1 87 ? -1.753 1.289 -14.511 1.00 66.75 87 ASP A O 1
ATOM 692 N N . GLN A 1 88 ? -1.272 3.349 -15.237 1.00 62.94 88 GLN A N 1
ATOM 693 C CA . GLN A 1 88 ? -2.664 3.812 -15.316 1.00 62.94 88 GLN A CA 1
ATOM 694 C C . GLN A 1 88 ? -3.404 3.258 -16.549 1.00 62.94 88 GLN A C 1
ATOM 696 O O . GLN A 1 88 ? -3.746 3.987 -17.475 1.00 62.94 88 GLN A O 1
ATOM 701 N N . CYS A 1 89 ? -3.671 1.953 -16.576 1.00 63.94 89 CYS A N 1
ATOM 702 C CA . CYS A 1 89 ? -4.534 1.288 -17.562 1.00 63.94 89 CYS A CA 1
ATOM 703 C C . CYS A 1 89 ? -4.983 -0.079 -17.012 1.00 63.94 89 CYS A C 1
ATOM 705 O O . CYS A 1 89 ? -4.409 -0.547 -16.052 1.00 63.94 89 CYS A O 1
ATOM 707 N N . GLY A 1 90 ? -5.991 -0.764 -17.555 1.00 73.31 90 GLY A N 1
ATOM 708 C CA . GLY A 1 90 ? -6.253 -2.180 -17.225 1.00 73.31 90 GLY A CA 1
ATOM 709 C C . GLY A 1 90 ? -6.737 -2.497 -15.794 1.00 73.31 90 GLY A C 1
ATOM 710 O O . GLY A 1 90 ? -7.529 -1.765 -15.200 1.00 73.31 90 GLY A O 1
ATOM 711 N N . SER A 1 91 ? -6.342 -3.659 -15.265 1.00 76.25 91 SER A N 1
ATOM 712 C CA . SER A 1 91 ? -6.706 -4.120 -13.915 1.00 76.25 91 SER A CA 1
ATOM 713 C C . SER A 1 91 ? -5.666 -5.092 -13.362 1.00 76.25 91 SER A C 1
ATOM 715 O O . SER A 1 91 ? -5.137 -5.903 -14.127 1.00 76.25 91 SER A O 1
ATOM 717 N N . VAL A 1 92 ? -5.471 -5.108 -12.047 1.00 80.00 92 VAL A N 1
ATOM 718 C CA . VAL A 1 92 ? -4.574 -6.051 -11.372 1.00 80.00 92 VAL A CA 1
ATOM 719 C C . VAL A 1 92 ? -5.313 -6.803 -10.271 1.00 80.00 92 VAL A C 1
ATOM 721 O O . VAL A 1 92 ? -6.060 -6.217 -9.487 1.00 80.00 92 VAL A O 1
ATOM 724 N N . THR A 1 93 ? -5.095 -8.112 -10.210 1.00 81.44 93 THR A N 1
ATOM 725 C CA . THR A 1 93 ? -5.522 -8.938 -9.079 1.00 81.44 93 THR A CA 1
ATOM 726 C C . THR A 1 93 ? -4.395 -8.993 -8.065 1.00 81.44 93 THR A C 1
ATOM 728 O O . THR A 1 93 ? -3.239 -9.193 -8.431 1.00 81.44 93 THR A O 1
ATOM 731 N N . GLY A 1 94 ? -4.735 -8.851 -6.795 1.00 82.50 94 GLY A N 1
ATOM 732 C CA . GLY A 1 94 ? -3.803 -9.002 -5.697 1.00 82.50 94 GLY A CA 1
ATOM 733 C C . GLY A 1 94 ? -4.518 -9.295 -4.400 1.00 82.50 94 GLY A C 1
ATOM 734 O O . GLY A 1 94 ? -5.623 -9.839 -4.395 1.00 82.50 94 GLY A O 1
ATOM 735 N N . ILE A 1 95 ? -3.868 -8.965 -3.294 1.00 83.25 95 ILE A N 1
ATOM 736 C CA . ILE A 1 95 ? -4.453 -9.156 -1.973 1.00 83.25 95 ILE A CA 1
ATOM 737 C C . ILE A 1 95 ? -4.715 -7.805 -1.329 1.00 83.25 95 ILE A C 1
ATOM 739 O O . ILE A 1 95 ? -3.889 -6.901 -1.406 1.00 83.25 95 ILE A O 1
ATOM 743 N N . THR A 1 96 ? -5.853 -7.692 -0.665 1.00 83.94 96 THR A N 1
ATOM 744 C CA . THR A 1 96 ? -6.169 -6.568 0.205 1.00 83.94 96 THR A CA 1
ATOM 745 C C . THR A 1 96 ? -6.006 -7.031 1.642 1.00 83.94 96 THR A C 1
ATOM 747 O O . THR A 1 96 ? -6.603 -8.029 2.061 1.00 83.94 96 THR A O 1
ATOM 750 N N . LEU A 1 97 ? -5.168 -6.320 2.382 1.00 81.06 97 LEU A N 1
ATOM 751 C CA . LEU A 1 97 ? -4.928 -6.517 3.800 1.00 81.06 97 LEU A CA 1
ATOM 752 C C . LEU A 1 97 ? -5.669 -5.425 4.560 1.00 81.06 97 LEU A C 1
ATOM 754 O O . LEU A 1 97 ? -5.488 -4.243 4.281 1.00 81.06 97 LEU A O 1
ATOM 758 N N . HIS A 1 98 ? -6.508 -5.837 5.500 1.00 82.12 98 HIS A N 1
ATOM 759 C CA . HIS A 1 98 ? -7.135 -4.925 6.446 1.00 82.12 98 HIS A CA 1
ATOM 760 C C . HIS A 1 98 ? -6.196 -4.777 7.637 1.00 82.12 98 HIS A C 1
ATOM 762 O O . HIS A 1 98 ? -5.861 -5.785 8.267 1.00 82.12 98 HIS A O 1
ATOM 768 N N . LEU A 1 99 ? -5.757 -3.554 7.925 1.00 81.00 99 LEU A N 1
ATOM 769 C CA . LEU A 1 99 ? -4.934 -3.285 9.103 1.00 81.00 99 LEU A CA 1
ATOM 770 C C . LEU A 1 99 ? -5.809 -3.169 10.356 1.00 81.00 99 LEU A C 1
ATOM 772 O O . LEU A 1 99 ? -7.000 -2.858 10.273 1.00 81.00 99 LEU A O 1
ATOM 776 N N . ASP A 1 100 ? -5.225 -3.475 11.515 1.00 79.00 100 ASP A N 1
ATOM 777 C CA . ASP A 1 100 ? -5.866 -3.179 12.796 1.00 79.00 100 ASP A CA 1
ATOM 778 C C . ASP A 1 100 ? -5.706 -1.695 13.119 1.00 79.00 100 ASP A C 1
ATOM 780 O O . ASP A 1 100 ? -4.623 -1.140 12.955 1.00 79.00 100 ASP A O 1
ATOM 784 N N . ARG A 1 101 ? -6.764 -1.061 13.627 1.00 75.12 101 ARG A N 1
ATOM 785 C CA . ARG A 1 101 ? -6.766 0.369 13.962 1.00 75.12 101 ARG A CA 1
ATOM 786 C C . ARG A 1 101 ? -5.735 0.744 15.029 1.00 75.12 101 ARG A C 1
ATOM 788 O O . ARG A 1 101 ? -5.297 1.883 15.089 1.00 75.12 101 ARG A O 1
ATOM 795 N N . LYS A 1 102 ? -5.339 -0.200 15.886 1.00 77.88 102 LYS A N 1
ATOM 796 C CA . LYS A 1 102 ? -4.306 0.036 16.903 1.00 77.88 102 LYS A CA 1
ATOM 797 C C . LYS A 1 102 ? -2.889 -0.093 16.356 1.00 77.88 102 LYS A C 1
ATOM 799 O O . LYS A 1 102 ? -1.967 0.385 16.998 1.00 77.88 102 LYS A O 1
ATOM 804 N N . SER A 1 103 ? -2.719 -0.762 15.218 1.00 77.12 103 SER A N 1
ATOM 805 C CA . SER A 1 103 ? -1.407 -1.063 14.636 1.00 77.12 103 SER A CA 1
ATOM 806 C C . SER A 1 103 ? -1.185 -0.375 13.289 1.00 77.12 103 SER A C 1
ATOM 808 O O . SER A 1 103 ? -0.086 -0.450 12.759 1.00 77.12 103 SER A O 1
ATOM 810 N N . GLU A 1 104 ? -2.190 0.304 12.726 1.00 79.69 104 GLU A N 1
ATOM 811 C CA . GLU A 1 104 ? -2.101 0.926 11.400 1.00 79.69 104 GLU A CA 1
ATOM 812 C C . GLU A 1 104 ? -0.972 1.962 11.300 1.00 79.69 104 GLU A C 1
ATOM 814 O O . GLU A 1 104 ? -0.281 1.995 10.288 1.00 79.69 104 GLU A O 1
ATOM 819 N N . GLU A 1 105 ? -0.730 2.751 12.351 1.00 80.19 105 GLU A N 1
ATOM 820 C CA . GLU A 1 105 ? 0.329 3.770 12.371 1.00 80.19 105 GLU A CA 1
ATOM 821 C C . GLU A 1 105 ? 1.729 3.136 12.344 1.00 80.19 105 GLU A C 1
ATOM 823 O O . GLU A 1 105 ? 2.565 3.501 11.513 1.00 80.19 105 GLU A O 1
ATOM 828 N N . GLU A 1 106 ? 1.976 2.140 13.199 1.00 80.00 106 GLU A N 1
ATOM 829 C CA . GLU A 1 106 ? 3.248 1.406 13.241 1.00 80.00 106 GLU A CA 1
ATOM 830 C C . GLU A 1 106 ? 3.496 0.628 11.943 1.00 80.00 106 GLU A C 1
ATOM 832 O O . GLU A 1 106 ? 4.584 0.705 11.370 1.00 80.00 106 GLU A O 1
ATOM 837 N N . GLU A 1 107 ? 2.477 -0.056 11.426 1.00 80.12 107 GLU A N 1
ATOM 838 C CA . GLU A 1 107 ? 2.567 -0.847 10.198 1.00 80.12 107 GLU A CA 1
ATOM 839 C C . GLU A 1 107 ? 2.789 0.021 8.955 1.00 80.12 107 GLU A C 1
ATOM 841 O O . GLU A 1 107 ? 3.539 -0.351 8.055 1.00 80.12 107 GLU A O 1
ATOM 846 N N . LEU A 1 108 ? 2.182 1.204 8.880 1.00 78.38 108 LEU A N 1
ATOM 847 C CA . LEU A 1 108 ? 2.428 2.113 7.763 1.00 78.38 108 LEU A CA 1
ATOM 848 C C . LEU A 1 108 ? 3.797 2.801 7.859 1.00 78.38 108 LEU A C 1
ATOM 850 O O . LEU A 1 108 ? 4.358 3.163 6.829 1.00 78.38 108 LEU A O 1
ATOM 854 N N . SER A 1 109 ? 4.366 2.947 9.060 1.00 77.06 109 SER A N 1
ATOM 855 C CA . SER A 1 109 ? 5.675 3.589 9.250 1.00 77.06 109 SER A CA 1
ATOM 856 C C . SER A 1 109 ? 6.863 2.773 8.713 1.00 77.06 109 SER A C 1
ATOM 858 O O . SER A 1 109 ? 7.913 3.344 8.409 1.00 77.06 109 SER A O 1
ATOM 860 N N . ILE A 1 110 ? 6.704 1.448 8.581 1.00 76.88 110 ILE A N 1
ATOM 861 C CA . ILE A 1 110 ? 7.738 0.534 8.059 1.00 76.88 110 ILE A CA 1
ATOM 862 C C . ILE A 1 110 ? 7.748 0.428 6.523 1.00 76.88 110 ILE A C 1
ATOM 864 O O . ILE A 1 110 ? 8.672 -0.173 5.966 1.00 76.88 110 ILE A O 1
ATOM 868 N N . LEU A 1 111 ? 6.734 0.983 5.844 1.00 69.50 111 LEU A N 1
ATOM 869 C CA . LEU A 1 111 ? 6.637 1.081 4.379 1.00 69.50 111 LEU A CA 1
ATOM 870 C C . LEU A 1 111 ? 7.339 2.344 3.879 1.00 69.50 111 LEU A C 1
ATOM 872 O O . LEU A 1 111 ? 8.069 2.276 2.856 1.00 69.50 111 LEU A O 1
#

Radius of gyration: 15.73 Å; chains: 1; bounding box: 39×29×34 Å